Protein AF-A0A1G8H550-F1 (afdb_monomer_lite)

pLDDT: mean 82.98, std 13.31, range [40.03, 95.38]

Structure (mmCIF, N/CA/C/O backbone):
data_AF-A0A1G8H550-F1
#
_entry.id   AF-A0A1G8H550-F1
#
loop_
_atom_site.group_PDB
_atom_site.id
_atom_site.type_symbol
_atom_site.label_atom_id
_atom_site.label_alt_id
_atom_site.label_comp_id
_atom_site.label_asym_id
_atom_site.label_entity_id
_atom_site.label_seq_id
_atom_site.pdbx_PDB_ins_code
_atom_site.Cartn_x
_atom_site.Cartn_y
_atom_site.Cartn_z
_atom_site.occupancy
_atom_site.B_iso_or_equiv
_atom_site.auth_seq_id
_atom_site.auth_comp_id
_atom_site.auth_asym_id
_atom_site.auth_atom_id
_atom_site.pdbx_PDB_model_num
ATOM 1 N N . MET A 1 1 ? 16.507 -17.838 -48.523 1.00 40.03 1 MET A N 1
ATOM 2 C CA . MET A 1 1 ? 17.418 -17.255 -47.517 1.00 40.03 1 MET A CA 1
ATOM 3 C C . MET A 1 1 ? 16.543 -16.752 -46.383 1.00 40.03 1 MET A C 1
ATOM 5 O O . MET A 1 1 ? 15.839 -15.773 -46.574 1.00 40.03 1 MET A O 1
ATOM 9 N N . SER A 1 2 ? 16.464 -17.502 -45.282 1.00 45.34 2 SER A N 1
ATOM 10 C CA . SER A 1 2 ? 15.614 -17.148 -44.140 1.00 45.34 2 SER A CA 1
ATOM 11 C C . SER A 1 2 ? 16.309 -16.084 -43.302 1.00 45.34 2 SER A C 1
ATOM 13 O O . SER A 1 2 ? 17.325 -16.363 -42.668 1.00 45.34 2 SER A O 1
ATOM 15 N N . SER A 1 3 ? 15.772 -14.867 -43.318 1.00 50.22 3 SER A N 1
ATOM 16 C CA . SER A 1 3 ? 16.170 -13.803 -42.402 1.00 50.22 3 SER A CA 1
ATOM 17 C C . SER A 1 3 ? 15.780 -14.217 -40.984 1.00 50.22 3 SER A C 1
ATOM 19 O O . SER A 1 3 ? 14.597 -14.328 -40.671 1.00 50.22 3 SER A O 1
ATOM 21 N N . ARG A 1 4 ? 16.777 -14.502 -40.139 1.00 52.34 4 ARG A N 1
ATOM 22 C CA . ARG A 1 4 ? 16.583 -14.661 -38.693 1.00 52.34 4 ARG A CA 1
ATOM 23 C C . ARG A 1 4 ? 15.941 -13.376 -38.151 1.00 52.34 4 ARG A C 1
ATOM 25 O O . ARG A 1 4 ? 16.516 -12.312 -38.382 1.00 52.34 4 ARG A O 1
ATOM 32 N N . PRO A 1 5 ? 14.810 -13.440 -37.430 1.00 50.09 5 PRO A N 1
ATOM 33 C CA . PRO A 1 5 ? 14.379 -12.323 -36.607 1.00 50.09 5 PRO A CA 1
ATOM 34 C C . PRO A 1 5 ? 15.470 -12.083 -35.564 1.00 50.09 5 PRO A C 1
ATOM 36 O O . PRO A 1 5 ? 15.864 -12.986 -34.828 1.00 50.09 5 PRO A O 1
ATOM 39 N N . SER A 1 6 ? 16.041 -10.888 -35.600 1.00 51.84 6 SER A N 1
ATOM 40 C CA . SER A 1 6 ? 17.124 -10.456 -34.730 1.00 51.84 6 SER A CA 1
ATOM 41 C C . SER A 1 6 ? 16.670 -10.495 -33.270 1.00 51.84 6 SER A C 1
ATOM 43 O O . SER A 1 6 ? 15.623 -9.938 -32.948 1.00 51.84 6 SER A O 1
ATOM 45 N N . ALA A 1 7 ? 17.491 -11.070 -32.385 1.00 54.78 7 ALA A N 1
ATOM 46 C CA . ALA A 1 7 ? 17.300 -11.153 -30.926 1.00 54.78 7 ALA A CA 1
ATOM 47 C C . ALA A 1 7 ? 16.902 -9.823 -30.240 1.00 54.78 7 ALA A C 1
ATOM 49 O O . ALA A 1 7 ? 16.412 -9.801 -29.115 1.00 54.78 7 ALA A O 1
ATOM 50 N N . HIS A 1 8 ? 17.088 -8.701 -30.934 1.00 53.50 8 HIS A N 1
ATOM 51 C CA . HIS A 1 8 ? 16.642 -7.374 -30.534 1.00 53.50 8 HIS A CA 1
ATOM 52 C C . HIS A 1 8 ? 15.106 -7.236 -30.465 1.00 53.50 8 HIS A C 1
ATOM 54 O O . HIS A 1 8 ? 14.601 -6.632 -29.524 1.00 53.50 8 HIS A O 1
ATOM 60 N N . CYS A 1 9 ? 14.357 -7.856 -31.389 1.00 52.84 9 CYS A N 1
ATOM 61 C CA . CYS A 1 9 ? 12.888 -7.868 -31.345 1.00 52.84 9 CYS A CA 1
ATOM 62 C C . CYS A 1 9 ? 12.352 -8.733 -30.198 1.00 52.84 9 CYS A C 1
ATOM 64 O O . CYS A 1 9 ? 11.382 -8.355 -29.546 1.00 52.84 9 CYS A O 1
ATOM 66 N N . GLU A 1 10 ? 12.977 -9.880 -29.922 1.00 59.91 10 GLU A N 1
ATOM 67 C CA . GLU A 1 10 ? 12.579 -10.755 -28.807 1.00 59.91 10 GLU A CA 1
ATOM 68 C C . GLU A 1 10 ? 12.821 -10.068 -27.452 1.00 59.91 10 GLU A C 1
ATOM 70 O O . GLU A 1 10 ? 11.951 -10.100 -26.584 1.00 59.91 10 GLU A O 1
ATOM 75 N N . SER A 1 11 ? 13.943 -9.349 -27.312 1.00 61.06 11 SER A N 1
ATOM 76 C CA . SER A 1 11 ? 14.277 -8.568 -26.112 1.00 61.06 11 SER A CA 1
ATOM 77 C C . SER A 1 11 ? 13.315 -7.393 -25.870 1.00 61.06 11 SER A C 1
ATOM 79 O O . SER A 1 11 ? 12.815 -7.219 -24.760 1.00 61.06 11 SER A O 1
ATOM 81 N N . GLN A 1 12 ? 12.967 -6.626 -26.912 1.00 65.00 12 GLN A N 1
ATOM 82 C CA . GLN A 1 12 ? 11.986 -5.535 -26.796 1.00 65.00 12 GLN A CA 1
ATOM 83 C C . GLN A 1 12 ? 10.580 -6.041 -26.439 1.00 65.00 12 GLN A C 1
ATOM 85 O O . GLN A 1 12 ? 9.852 -5.390 -25.690 1.00 65.00 12 GLN A O 1
ATOM 90 N N . THR A 1 13 ? 10.199 -7.222 -26.933 1.00 73.12 13 THR A N 1
ATOM 91 C CA . THR A 1 13 ? 8.888 -7.813 -26.626 1.00 73.12 13 THR A CA 1
ATOM 92 C C . THR A 1 13 ? 8.810 -8.274 -25.166 1.00 73.12 13 THR A C 1
ATOM 94 O O . THR A 1 13 ? 7.786 -8.049 -24.520 1.00 73.12 13 THR A O 1
ATOM 97 N N . GLY A 1 14 ? 9.899 -8.840 -24.628 1.00 82.00 14 GLY A N 1
ATOM 98 C CA . GLY A 1 14 ? 9.998 -9.240 -23.219 1.00 82.00 14 GLY A CA 1
ATOM 99 C C . GLY A 1 14 ? 9.923 -8.056 -22.253 1.00 82.00 14 GLY A C 1
ATOM 100 O O . GLY A 1 14 ? 9.125 -8.074 -21.321 1.00 82.00 14 GLY A O 1
ATOM 101 N N . ILE A 1 15 ? 10.657 -6.972 -22.526 1.00 84.44 15 ILE A N 1
ATOM 102 C CA . ILE A 1 15 ? 10.649 -5.765 -21.677 1.00 84.44 15 ILE A CA 1
ATOM 103 C C . ILE A 1 15 ? 9.263 -5.103 -21.657 1.00 84.44 15 ILE A C 1
ATOM 105 O O . ILE A 1 15 ? 8.769 -4.708 -20.599 1.00 84.44 15 ILE A O 1
ATOM 109 N N . ALA A 1 16 ? 8.585 -5.038 -22.806 1.00 86.06 16 ALA A N 1
ATOM 110 C CA . ALA A 1 16 ? 7.227 -4.506 -22.878 1.00 86.06 16 ALA A CA 1
ATOM 111 C C . ALA A 1 16 ? 6.210 -5.369 -22.102 1.00 86.06 16 ALA A C 1
ATOM 113 O O . ALA A 1 16 ? 5.212 -4.858 -21.588 1.00 86.06 16 ALA A O 1
ATOM 114 N N . GLU A 1 17 ? 6.406 -6.687 -22.031 1.00 89.38 17 GLU A N 1
ATOM 115 C CA . GLU A 1 17 ? 5.578 -7.577 -21.212 1.00 89.38 17 GLU A CA 1
ATOM 116 C C . GLU A 1 17 ? 5.844 -7.387 -19.714 1.00 89.38 17 GLU A C 1
ATOM 118 O O . GLU A 1 17 ? 4.887 -7.191 -18.957 1.00 89.38 17 GLU A O 1
ATOM 123 N N . GLU A 1 18 ? 7.116 -7.317 -19.315 1.00 88.94 18 GLU A N 1
ATOM 124 C CA . GLU A 1 18 ? 7.538 -7.027 -17.940 1.00 88.94 18 GLU A CA 1
ATOM 125 C C . GLU A 1 18 ? 6.971 -5.693 -17.437 1.00 88.94 18 GLU A C 1
ATOM 127 O O . GLU A 1 18 ? 6.456 -5.620 -16.321 1.00 88.94 18 GLU A O 1
ATOM 132 N N . LEU A 1 19 ? 6.965 -4.648 -18.271 1.00 90.69 19 LEU A N 1
ATOM 133 C CA . LEU A 1 19 ? 6.368 -3.352 -17.931 1.00 90.69 19 LEU A CA 1
ATOM 134 C C . LEU A 1 19 ? 4.860 -3.427 -17.717 1.00 90.69 19 LEU A C 1
ATOM 136 O O . LEU A 1 19 ? 4.323 -2.821 -16.784 1.00 90.69 19 LEU A O 1
ATOM 140 N N . ARG A 1 20 ? 4.148 -4.182 -18.561 1.00 92.56 20 ARG A N 1
ATOM 141 C CA . ARG A 1 20 ? 2.705 -4.388 -18.379 1.00 92.56 20 ARG A CA 1
ATOM 142 C C . ARG A 1 20 ? 2.424 -5.152 -17.094 1.00 92.56 20 ARG A C 1
ATOM 144 O O . ARG A 1 20 ? 1.457 -4.832 -16.401 1.00 92.56 20 ARG A O 1
ATOM 151 N N . GLU A 1 21 ? 3.227 -6.165 -16.785 1.00 92.50 21 GLU A N 1
ATOM 152 C CA . GLU A 1 21 ? 3.101 -6.935 -15.552 1.00 92.50 21 GLU A CA 1
ATOM 153 C C . GLU A 1 21 ? 3.415 -6.089 -14.316 1.00 92.50 21 GLU A C 1
ATOM 155 O O . GLU A 1 21 ? 2.602 -6.050 -13.390 1.00 92.50 21 GLU A O 1
ATOM 160 N N . SER A 1 22 ? 4.507 -5.325 -14.317 1.00 91.31 22 SER A N 1
ATOM 161 C CA . SER A 1 22 ? 4.856 -4.472 -13.182 1.00 91.31 22 SER A CA 1
ATOM 162 C C . SER A 1 22 ? 3.821 -3.362 -12.974 1.00 91.31 22 SER A C 1
ATOM 164 O O . SER A 1 22 ? 3.416 -3.108 -11.841 1.00 91.31 22 SER A O 1
ATOM 166 N N . ALA A 1 23 ? 3.301 -2.758 -14.049 1.00 92.88 23 ALA A N 1
ATOM 167 C CA . ALA A 1 23 ? 2.229 -1.766 -13.964 1.00 92.88 23 ALA A CA 1
ATOM 168 C C . ALA A 1 23 ? 0.906 -2.365 -13.452 1.00 92.88 23 ALA A C 1
ATOM 170 O O . ALA A 1 23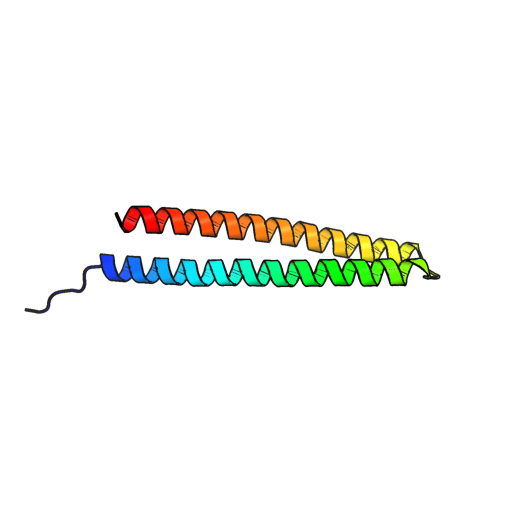 ? 0.115 -1.677 -12.801 1.00 92.88 23 ALA A O 1
ATOM 171 N N . ARG A 1 24 ? 0.612 -3.638 -13.752 1.00 95.38 24 ARG A N 1
ATOM 172 C CA . ARG A 1 24 ? -0.520 -4.356 -13.137 1.00 95.38 24 ARG A CA 1
ATOM 173 C C . ARG A 1 24 ? -0.278 -4.560 -11.643 1.00 95.38 24 ARG A C 1
ATOM 175 O O . ARG A 1 24 ? -1.121 -4.165 -10.845 1.00 95.38 24 ARG A O 1
ATOM 182 N N . ARG A 1 25 ? 0.907 -5.044 -11.270 1.00 93.50 25 ARG A N 1
ATOM 183 C CA . ARG A 1 25 ? 1.288 -5.283 -9.873 1.00 93.50 25 ARG A CA 1
ATOM 184 C C . ARG A 1 25 ? 1.210 -4.021 -9.012 1.00 93.50 25 ARG A C 1
ATOM 186 O O . ARG A 1 25 ? 0.670 -4.081 -7.913 1.00 93.50 25 ARG A O 1
ATOM 193 N N . VAL A 1 26 ? 1.689 -2.878 -9.509 1.00 94.56 26 VAL A N 1
ATOM 194 C CA . VAL A 1 26 ? 1.570 -1.588 -8.803 1.00 94.56 26 VAL A CA 1
ATOM 195 C C . VAL A 1 26 ? 0.100 -1.233 -8.557 1.00 94.56 26 VAL A C 1
ATOM 197 O O . VAL A 1 26 ? -0.269 -0.926 -7.426 1.00 94.56 26 VAL A O 1
ATOM 200 N N . ARG A 1 27 ? -0.757 -1.341 -9.581 1.00 94.94 27 ARG A N 1
ATOM 201 C CA . ARG A 1 27 ? -2.196 -1.041 -9.463 1.00 94.94 27 ARG A CA 1
ATOM 202 C C . ARG A 1 27 ? -2.923 -1.969 -8.492 1.00 94.94 27 ARG A C 1
ATOM 204 O O . ARG A 1 27 ? -3.803 -1.518 -7.759 1.00 94.94 27 ARG A O 1
ATOM 211 N N . ASP A 1 28 ? -2.567 -3.249 -8.472 1.00 94.81 28 ASP A N 1
ATOM 212 C CA . ASP A 1 28 ? -3.164 -4.214 -7.549 1.00 94.81 28 ASP A CA 1
ATOM 213 C C . ASP A 1 28 ? -2.770 -3.907 -6.099 1.00 94.81 28 ASP A C 1
ATOM 215 O O . ASP A 1 28 ? -3.636 -3.872 -5.223 1.00 94.81 28 ASP A O 1
ATOM 219 N N . LEU A 1 29 ? -1.496 -3.584 -5.848 1.00 92.19 29 LEU A N 1
ATOM 220 C CA . LEU A 1 29 ? -1.027 -3.159 -4.525 1.00 92.19 29 LEU A CA 1
ATOM 221 C C . LEU A 1 29 ? -1.717 -1.861 -4.068 1.00 92.19 29 LEU A C 1
ATOM 223 O O . LEU A 1 29 ? -2.157 -1.774 -2.922 1.00 92.19 29 LEU A O 1
ATOM 227 N N . GLU A 1 30 ? -1.892 -0.881 -4.961 1.00 93.81 30 GLU A N 1
ATOM 228 C CA . GLU A 1 30 ? -2.633 0.357 -4.671 1.00 93.81 30 GLU A CA 1
ATOM 229 C C . GLU A 1 30 ? -4.088 0.080 -4.285 1.00 93.81 30 GLU A C 1
ATOM 231 O O . GLU A 1 30 ? -4.609 0.675 -3.337 1.00 93.81 30 GLU A O 1
ATOM 236 N N . ARG A 1 31 ? -4.748 -0.848 -4.986 1.00 95.19 31 ARG A N 1
ATOM 237 C CA . ARG A 1 31 ? -6.126 -1.240 -4.678 1.00 95.19 31 ARG A CA 1
ATOM 238 C C . ARG A 1 31 ? -6.229 -1.861 -3.288 1.00 95.19 31 ARG A C 1
ATOM 240 O O . ARG A 1 31 ? -7.103 -1.460 -2.519 1.00 95.19 31 ARG A O 1
ATOM 247 N N . VAL A 1 32 ? -5.340 -2.802 -2.963 1.00 92.06 32 VAL A N 1
ATOM 248 C CA . VAL A 1 32 ? -5.305 -3.440 -1.637 1.00 92.06 32 VAL A CA 1
ATOM 249 C C . VAL A 1 32 ? -5.062 -2.391 -0.552 1.00 92.06 32 VAL A C 1
ATOM 251 O O . VAL A 1 32 ? -5.740 -2.409 0.472 1.00 92.06 32 VAL A O 1
ATOM 254 N N . ARG A 1 33 ? -4.183 -1.416 -0.806 1.00 90.62 33 ARG A N 1
ATOM 255 C CA . ARG A 1 33 ? -3.863 -0.343 0.144 1.00 90.62 33 ARG A CA 1
ATOM 256 C C . ARG A 1 33 ? -5.075 0.514 0.468 1.00 90.62 33 ARG A C 1
ATOM 258 O O . ARG A 1 33 ? -5.370 0.754 1.635 1.00 90.62 33 ARG A O 1
ATOM 265 N N . VAL A 1 34 ? -5.809 0.947 -0.556 1.00 92.12 34 VAL A N 1
ATOM 266 C CA . VAL A 1 34 ? -7.041 1.728 -0.373 1.00 92.12 34 VAL A CA 1
ATOM 267 C C . VAL A 1 34 ? -8.095 0.923 0.386 1.00 92.12 34 VAL A C 1
ATOM 269 O O . VAL A 1 34 ? -8.784 1.472 1.246 1.00 92.12 34 VAL A O 1
ATOM 272 N N . GLN A 1 35 ? -8.230 -0.369 0.082 1.00 90.00 35 GLN A N 1
ATOM 273 C CA . GLN A 1 35 ? -9.194 -1.230 0.758 1.00 90.00 35 GLN A CA 1
ATOM 274 C C . GLN A 1 35 ? -8.846 -1.418 2.237 1.00 90.00 35 GLN A C 1
ATOM 276 O O . GLN A 1 35 ? -9.717 -1.231 3.082 1.00 90.00 35 GLN A O 1
ATOM 281 N N . LEU A 1 36 ? -7.579 -1.688 2.555 1.00 87.38 36 LEU A N 1
ATOM 282 C CA . LEU A 1 36 ? -7.118 -1.851 3.931 1.00 87.38 36 LEU A CA 1
ATOM 283 C C . LEU A 1 36 ? -7.258 -0.553 4.740 1.00 87.38 36 LEU A C 1
ATOM 285 O O . LEU A 1 36 ? -7.728 -0.590 5.873 1.00 87.38 36 LEU A O 1
ATOM 289 N N . ALA A 1 37 ? -6.948 0.601 4.142 1.00 88.50 37 ALA A N 1
ATOM 290 C CA . ALA A 1 37 ? -7.137 1.901 4.786 1.00 88.50 37 ALA A CA 1
ATOM 291 C C . ALA A 1 37 ? -8.613 2.184 5.123 1.00 88.50 37 ALA A C 1
ATOM 293 O O . ALA A 1 37 ? -8.916 2.708 6.192 1.00 88.50 37 ALA A O 1
ATOM 294 N N . ARG A 1 38 ? -9.546 1.804 4.238 1.00 89.12 38 ARG A N 1
ATOM 295 C CA . ARG A 1 38 ? -10.990 1.904 4.513 1.00 89.12 38 ARG A CA 1
ATOM 296 C C . ARG A 1 38 ? -11.418 0.963 5.630 1.00 89.12 38 ARG A C 1
ATOM 298 O O . ARG A 1 38 ? -12.069 1.404 6.565 1.00 89.12 38 ARG A O 1
ATOM 305 N N . THR A 1 39 ? -10.994 -0.297 5.572 1.00 84.94 39 THR A N 1
ATOM 306 C CA . THR A 1 39 ? -11.288 -1.271 6.629 1.00 84.94 39 THR A CA 1
ATOM 307 C C . THR A 1 39 ? -10.759 -0.811 7.986 1.00 84.94 39 THR A C 1
ATOM 309 O O . THR A 1 39 ? -11.435 -0.992 8.991 1.00 84.94 39 THR A O 1
ATOM 312 N N . LEU A 1 40 ? -9.592 -0.169 8.032 1.00 86.94 40 LEU A N 1
ATOM 313 C CA . LEU A 1 40 ? -9.052 0.421 9.255 1.00 86.94 40 LEU A CA 1
ATOM 314 C C . LEU A 1 40 ? -9.921 1.542 9.819 1.00 86.94 40 LEU A C 1
ATOM 316 O O . LEU A 1 40 ? -10.142 1.567 11.026 1.00 86.94 40 LEU A O 1
ATOM 320 N N . LEU A 1 41 ? -10.431 2.433 8.966 1.00 87.50 41 LEU A N 1
ATOM 321 C CA . LEU A 1 41 ? -11.366 3.480 9.385 1.00 87.50 41 LEU A CA 1
ATOM 322 C C . LEU A 1 41 ? -12.656 2.873 9.950 1.00 87.50 41 LEU A C 1
ATOM 324 O O . LEU A 1 41 ? -13.091 3.269 11.031 1.00 87.50 41 LEU A O 1
ATOM 328 N N . ASP A 1 42 ? -13.216 1.869 9.271 1.00 84.56 42 ASP A N 1
ATOM 329 C CA . ASP A 1 42 ? -14.428 1.175 9.719 1.00 84.56 42 ASP A CA 1
ATOM 330 C C . ASP A 1 42 ? -14.202 0.465 11.066 1.00 84.56 42 ASP A C 1
ATOM 332 O O . ASP A 1 42 ? -15.030 0.552 11.976 1.00 84.56 42 ASP A O 1
ATOM 336 N N . VAL A 1 43 ? -13.058 -0.213 11.223 1.00 82.12 43 VAL A N 1
ATOM 337 C CA . VAL A 1 43 ? -12.672 -0.882 12.474 1.00 82.12 43 VAL A CA 1
ATOM 338 C C . VAL A 1 43 ? -12.464 0.137 13.583 1.00 82.12 43 VAL A C 1
ATOM 340 O O . VAL A 1 43 ? -12.977 -0.069 14.678 1.00 82.12 43 VAL A O 1
ATOM 343 N N . GLN A 1 44 ? -11.760 1.239 13.323 1.00 84.38 44 GLN A N 1
ATOM 344 C CA . GLN A 1 44 ? -11.536 2.290 14.311 1.00 84.38 44 GLN A CA 1
ATOM 345 C C . GLN A 1 44 ? -12.869 2.859 14.812 1.00 84.38 44 GLN A C 1
ATOM 347 O O . GLN A 1 44 ? -13.078 2.927 16.021 1.00 84.38 44 GLN A O 1
ATOM 352 N N . GLN A 1 45 ? -13.801 3.157 13.906 1.00 85.88 45 GLN A N 1
ATOM 353 C CA . GLN A 1 45 ? -15.129 3.655 14.258 1.00 85.88 45 GLN A CA 1
ATOM 354 C C . GLN A 1 45 ? -15.957 2.620 15.040 1.00 85.88 45 GLN A C 1
ATOM 356 O O . GLN A 1 45 ? -16.611 2.958 16.026 1.00 85.88 45 GLN A O 1
ATOM 361 N N . ALA A 1 46 ? -15.904 1.341 14.658 1.00 80.19 46 ALA A N 1
ATOM 362 C CA . ALA A 1 46 ? -16.561 0.266 15.406 1.00 80.19 46 ALA A CA 1
ATOM 363 C C . ALA A 1 46 ? -15.953 0.071 16.808 1.00 80.19 46 ALA A C 1
ATOM 365 O O . ALA A 1 46 ? -16.646 -0.313 17.753 1.00 80.19 46 ALA A O 1
ATOM 366 N N . CYS A 1 47 ? -14.658 0.351 16.948 1.00 82.56 47 CYS A N 1
ATOM 367 C CA . CYS A 1 47 ? -13.919 0.218 18.193 1.00 82.56 47 CYS A CA 1
ATOM 368 C C . CYS A 1 47 ? -14.199 1.347 19.195 1.00 82.56 47 CYS A C 1
ATOM 370 O O . CYS A 1 47 ? -14.102 1.103 20.395 1.00 82.56 47 CYS A O 1
ATOM 372 N N . GLU A 1 48 ? -14.602 2.540 18.746 1.00 79.62 48 GLU A N 1
ATOM 373 C CA . GLU A 1 48 ? -14.952 3.672 19.627 1.00 79.62 48 GLU A CA 1
ATOM 374 C C . GLU A 1 48 ? -16.100 3.353 20.596 1.00 79.62 48 GLU A C 1
ATOM 376 O O . GLU A 1 48 ? -16.158 3.888 21.701 1.00 79.62 48 GLU A O 1
ATOM 381 N N . VAL A 1 49 ? -16.998 2.446 20.207 1.00 82.25 49 VAL A N 1
ATOM 382 C CA . VAL A 1 49 ? -18.124 1.978 21.032 1.00 82.25 49 VAL A CA 1
ATOM 383 C C . VAL A 1 49 ? -17.895 0.576 21.613 1.00 82.25 49 VAL A C 1
ATOM 385 O O . VAL A 1 49 ? -18.814 -0.024 22.179 1.00 82.25 49 VAL A O 1
ATOM 388 N N . SER A 1 50 ? -16.682 0.031 21.467 1.00 81.31 50 SER A N 1
ATOM 389 C CA . SER A 1 50 ? -16.339 -1.317 21.924 1.00 81.31 50 SER A CA 1
ATOM 390 C C . SER A 1 50 ? -16.316 -1.408 23.449 1.00 81.31 50 SER A C 1
ATOM 392 O O . SER A 1 50 ? -15.844 -0.516 24.149 1.00 81.31 50 SER A O 1
ATOM 394 N N . ARG A 1 51 ? -16.776 -2.548 23.974 1.00 82.38 51 ARG A N 1
ATOM 395 C CA . ARG A 1 51 ? -16.633 -2.904 25.397 1.00 82.38 51 ARG A CA 1
ATOM 396 C C . ARG A 1 51 ? -15.271 -3.525 25.726 1.00 82.38 51 ARG A C 1
ATOM 398 O O . ARG A 1 51 ? -14.990 -3.747 26.898 1.00 82.38 51 ARG A O 1
ATOM 405 N N . ASP A 1 52 ? -14.456 -3.805 24.709 1.00 86.50 52 ASP A N 1
ATOM 406 C CA . ASP A 1 52 ? -13.093 -4.328 24.829 1.00 86.50 52 ASP A CA 1
ATOM 407 C C . ASP A 1 52 ? -12.121 -3.428 24.034 1.00 86.50 52 ASP A C 1
ATOM 409 O O . ASP A 1 52 ? -11.865 -3.671 22.845 1.00 86.50 52 ASP A O 1
ATOM 413 N N . PRO A 1 53 ? -11.630 -2.340 24.656 1.00 83.75 53 PRO A N 1
ATOM 414 C CA . PRO A 1 53 ? -10.729 -1.389 24.010 1.00 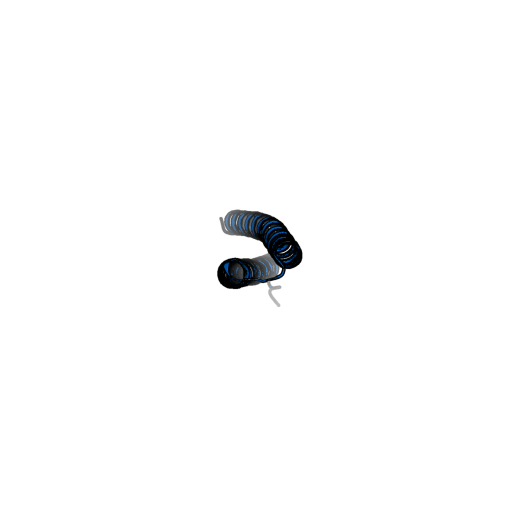83.75 53 PRO A CA 1
ATOM 415 C C . PRO A 1 53 ? -9.331 -1.976 23.761 1.00 83.75 53 PRO A C 1
ATOM 417 O O . PRO A 1 53 ? -8.675 -1.605 22.789 1.00 83.75 53 PRO A O 1
ATOM 420 N N . ASP A 1 54 ? 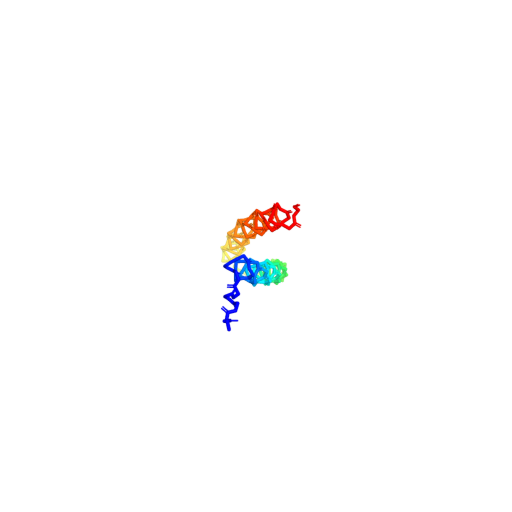-8.881 -2.933 24.576 1.00 88.50 54 ASP A N 1
ATOM 421 C CA . ASP A 1 54 ? -7.566 -3.555 24.405 1.00 88.50 54 ASP A CA 1
ATOM 422 C C . ASP A 1 54 ? -7.545 -4.467 23.175 1.00 88.50 54 ASP A C 1
ATOM 424 O O . ASP A 1 54 ? -6.570 -4.488 22.417 1.00 88.50 54 ASP A O 1
ATOM 428 N N . HIS A 1 55 ? -8.614 -5.236 22.950 1.00 84.62 55 HIS A N 1
ATOM 429 C CA . HIS A 1 55 ? -8.748 -6.040 21.739 1.00 84.62 55 HIS A CA 1
ATOM 430 C C . HIS A 1 55 ? -8.843 -5.173 20.483 1.00 84.62 55 HIS A C 1
ATOM 432 O O . HIS A 1 55 ? -8.136 -5.440 19.509 1.00 84.62 55 HIS A O 1
ATOM 438 N N . ALA A 1 56 ? -9.639 -4.105 20.540 1.00 84.12 56 ALA A N 1
ATOM 439 C CA . ALA A 1 56 ? -9.725 -3.090 19.497 1.00 84.12 56 ALA A CA 1
ATOM 440 C C . ALA A 1 56 ? -8.348 -2.505 19.137 1.00 84.12 56 ALA A C 1
ATOM 442 O O . ALA A 1 56 ? -7.943 -2.515 17.973 1.00 84.12 56 ALA A O 1
ATOM 443 N N . GLN A 1 57 ? -7.581 -2.082 20.145 1.00 86.38 57 GLN A N 1
ATOM 444 C CA . GLN A 1 57 ? -6.246 -1.522 19.951 1.00 86.38 57 GLN A CA 1
ATOM 445 C C . GLN A 1 57 ? -5.288 -2.526 19.295 1.00 86.38 57 GLN A C 1
ATOM 447 O O . GLN A 1 57 ? -4.489 -2.145 18.435 1.00 86.38 57 GLN A O 1
ATOM 452 N N . ARG A 1 58 ? -5.371 -3.817 19.655 1.00 89.75 58 ARG A N 1
ATOM 453 C CA . ARG A 1 58 ? -4.570 -4.878 19.017 1.00 89.75 58 ARG A CA 1
ATOM 454 C C . ARG A 1 58 ? -4.914 -5.048 17.537 1.00 89.75 58 ARG A C 1
ATOM 456 O O . ARG A 1 58 ? -3.992 -5.189 16.737 1.00 89.75 58 ARG A O 1
ATOM 463 N N . LEU A 1 59 ? -6.200 -5.016 17.177 1.00 85.31 59 LEU A N 1
ATOM 464 C CA . LEU A 1 59 ? -6.656 -5.119 15.785 1.00 85.31 59 LEU A CA 1
ATOM 465 C C . LEU A 1 59 ? -6.18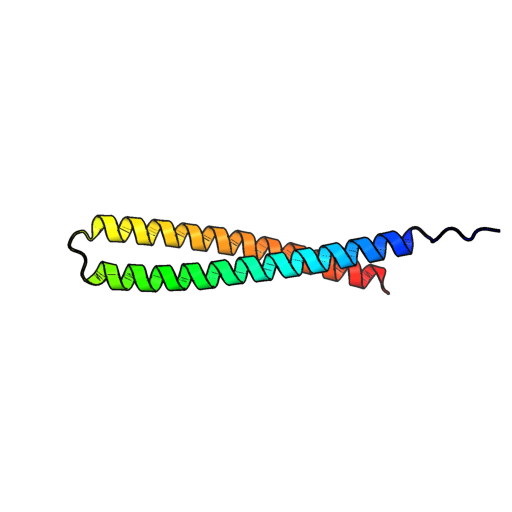7 -3.929 14.945 1.00 85.31 59 LEU A C 1
ATOM 467 O O . LEU A 1 59 ? -5.603 -4.130 13.882 1.00 85.31 59 LEU A O 1
ATOM 471 N N . ILE A 1 60 ? -6.362 -2.706 15.454 1.00 86.06 60 ILE A N 1
ATOM 472 C CA . ILE A 1 60 ? -5.880 -1.484 14.791 1.00 86.06 60 ILE A CA 1
ATOM 473 C C . ILE A 1 60 ? -4.363 -1.566 14.591 1.00 86.06 60 ILE A C 1
ATOM 475 O O . ILE A 1 60 ? -3.863 -1.348 13.492 1.00 86.06 60 ILE A O 1
ATOM 479 N N . SER A 1 61 ? -3.624 -1.965 15.628 1.00 90.25 61 SER A N 1
ATOM 480 C CA . SER A 1 61 ? -2.161 -2.089 15.568 1.00 90.25 61 SER A CA 1
ATOM 481 C C . SER A 1 61 ? -1.677 -3.187 14.610 1.00 90.25 61 SER A C 1
ATOM 483 O O . SER A 1 61 ? -0.558 -3.112 14.106 1.00 90.25 61 SER A O 1
ATOM 485 N N . ALA A 1 62 ? -2.454 -4.252 14.395 1.00 88.88 62 ALA A N 1
ATOM 486 C CA . ALA A 1 62 ? -2.146 -5.272 13.392 1.00 88.88 62 ALA A CA 1
ATOM 487 C C . ALA A 1 62 ? -2.359 -4.719 11.978 1.00 88.88 62 ALA A C 1
ATOM 489 O O . ALA A 1 62 ? -1.450 -4.766 11.158 1.00 88.88 62 ALA A O 1
ATOM 490 N N . ALA A 1 63 ? -3.505 -4.090 11.734 1.00 85.50 63 ALA A N 1
ATOM 491 C CA . ALA A 1 63 ? -3.828 -3.563 10.417 1.00 85.50 63 ALA A CA 1
ATOM 492 C C . ALA A 1 63 ? -2.952 -2.357 10.009 1.00 85.50 63 ALA A C 1
ATOM 494 O O . ALA A 1 63 ? -2.653 -2.196 8.828 1.00 85.50 63 ALA A O 1
ATOM 495 N N . VAL A 1 64 ? -2.467 -1.545 10.960 1.00 88.62 64 VAL A N 1
ATOM 496 C CA . VAL A 1 64 ? -1.436 -0.522 10.683 1.00 88.62 64 VAL A CA 1
ATOM 497 C C . VAL A 1 64 ? -0.136 -1.163 10.190 1.00 88.62 64 VAL A C 1
ATOM 499 O O . VAL A 1 64 ? 0.421 -0.700 9.200 1.00 88.62 64 VAL A O 1
ATOM 502 N N . ARG A 1 65 ? 0.319 -2.255 10.817 1.00 92.44 65 ARG A N 1
ATOM 503 C CA . ARG A 1 65 ? 1.517 -2.984 10.363 1.00 92.44 65 ARG A CA 1
ATOM 504 C C . ARG A 1 65 ? 1.336 -3.569 8.964 1.00 92.44 65 ARG A C 1
ATOM 506 O O . ARG A 1 65 ? 2.243 -3.462 8.144 1.00 92.44 65 ARG A O 1
ATOM 513 N N . ASP A 1 66 ? 0.158 -4.114 8.671 1.00 88.81 66 ASP A N 1
ATOM 514 C CA . ASP A 1 66 ? -0.164 -4.623 7.334 1.00 88.81 66 ASP A CA 1
ATOM 515 C C . ASP A 1 66 ? -0.130 -3.503 6.273 1.00 88.81 66 ASP A C 1
ATOM 517 O O . ASP A 1 66 ? 0.340 -3.719 5.154 1.00 88.81 66 ASP A O 1
ATOM 521 N N . LEU A 1 67 ? -0.585 -2.286 6.615 1.00 89.06 67 LEU A N 1
ATOM 522 C CA . LEU A 1 67 ? -0.474 -1.115 5.734 1.00 89.06 67 LEU A CA 1
ATOM 523 C C . LEU A 1 67 ? 0.980 -0.703 5.498 1.00 89.06 67 LEU A C 1
ATOM 525 O O . LEU A 1 67 ? 1.347 -0.416 4.361 1.00 89.06 67 LEU A O 1
ATOM 529 N N . GLU A 1 68 ? 1.796 -0.658 6.549 1.00 90.44 68 GLU A N 1
ATOM 530 C CA . GLU A 1 68 ? 3.214 -0.299 6.443 1.00 90.44 68 GLU A CA 1
ATOM 531 C C . GLU A 1 68 ? 3.977 -1.292 5.556 1.00 90.44 68 GLU A C 1
ATOM 533 O O . GLU A 1 68 ? 4.744 -0.888 4.679 1.00 90.44 68 GLU A O 1
ATOM 538 N N . GLU A 1 69 ? 3.726 -2.594 5.726 1.00 93.88 69 GLU A N 1
ATOM 539 C CA . GLU A 1 69 ? 4.321 -3.632 4.883 1.00 93.88 69 GLU A CA 1
ATOM 540 C C . GLU A 1 69 ? 3.879 -3.494 3.420 1.00 93.88 69 GLU A C 1
ATOM 542 O O . GLU A 1 69 ? 4.684 -3.632 2.491 1.00 93.88 69 GLU A O 1
ATOM 547 N N . LEU A 1 70 ? 2.602 -3.194 3.193 1.00 92.25 70 LEU A N 1
ATOM 548 C CA . LEU A 1 70 ? 2.082 -2.981 1.852 1.00 92.25 70 LEU A CA 1
ATOM 549 C C . LEU A 1 70 ? 2.685 -1.736 1.187 1.00 92.25 70 LEU A C 1
ATOM 551 O O . LEU A 1 70 ? 3.005 -1.784 -0.002 1.00 92.25 70 LEU A O 1
ATOM 555 N N . ASP A 1 71 ? 2.891 -0.657 1.943 1.00 91.62 71 ASP A N 1
ATOM 556 C CA . ASP A 1 71 ? 3.534 0.566 1.459 1.00 91.62 71 ASP A CA 1
ATOM 557 C C . ASP A 1 71 ? 4.997 0.323 1.074 1.00 91.62 71 ASP A C 1
ATOM 559 O O . ASP A 1 71 ? 5.436 0.808 0.028 1.00 91.62 71 ASP A O 1
ATOM 563 N N . ALA A 1 72 ? 5.726 -0.499 1.835 1.00 94.31 72 ALA A N 1
ATOM 564 C CA . ALA A 1 72 ? 7.079 -0.923 1.475 1.00 94.31 72 ALA A CA 1
ATOM 565 C C . ALA A 1 72 ? 7.095 -1.716 0.156 1.00 94.31 72 ALA A C 1
ATOM 567 O O . ALA A 1 72 ? 7.842 -1.386 -0.768 1.00 94.31 72 ALA A O 1
ATOM 568 N N . ARG A 1 73 ? 6.200 -2.703 0.010 1.00 93.88 73 ARG A N 1
ATOM 569 C CA . ARG A 1 73 ? 6.073 -3.499 -1.227 1.00 93.88 73 ARG A CA 1
ATOM 570 C C . ARG A 1 73 ? 5.695 -2.639 -2.434 1.00 93.88 73 ARG A C 1
ATOM 572 O O . ARG A 1 73 ? 6.154 -2.881 -3.549 1.00 93.88 73 ARG A O 1
ATOM 579 N N . LEU A 1 74 ? 4.843 -1.639 -2.228 1.00 93.44 74 LEU A N 1
ATOM 580 C CA . LEU A 1 74 ? 4.412 -0.702 -3.261 1.00 93.44 74 LEU A CA 1
ATOM 581 C C . LEU A 1 74 ? 5.542 0.248 -3.672 1.00 93.44 74 LEU A C 1
ATOM 583 O O . LEU A 1 74 ? 5.710 0.523 -4.862 1.00 93.44 74 LEU A O 1
ATOM 587 N N . PHE A 1 75 ? 6.346 0.707 -2.713 1.00 93.19 75 PHE A N 1
ATO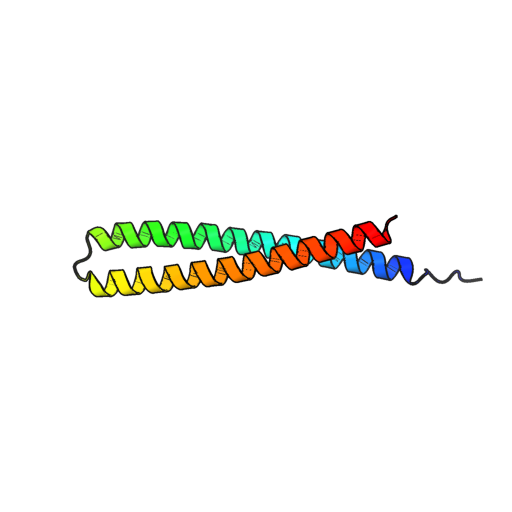M 588 C CA . PHE A 1 75 ? 7.555 1.480 -2.980 1.00 93.19 75 PHE A CA 1
ATOM 589 C C . PHE A 1 75 ? 8.567 0.685 -3.816 1.00 93.19 75 PHE A C 1
ATOM 591 O O . PHE A 1 75 ? 9.058 1.188 -4.831 1.00 93.19 75 PHE A O 1
ATOM 598 N N . GLU A 1 76 ? 8.835 -0.567 -3.443 1.00 94.19 76 GLU A N 1
ATOM 599 C CA . GLU A 1 76 ? 9.708 -1.465 -4.206 1.00 94.19 76 GLU A CA 1
ATOM 600 C C . GLU A 1 76 ? 9.174 -1.689 -5.624 1.00 94.19 76 GLU A C 1
ATOM 602 O O . GLU A 1 76 ? 9.893 -1.461 -6.595 1.00 94.19 76 GLU A O 1
ATOM 607 N N . ALA A 1 77 ? 7.890 -2.037 -5.763 1.00 92.12 77 ALA A N 1
ATOM 608 C CA . ALA A 1 77 ? 7.269 -2.284 -7.063 1.00 92.12 77 ALA A CA 1
ATOM 609 C C . ALA A 1 77 ? 7.342 -1.062 -7.993 1.00 92.12 77 ALA A C 1
ATOM 611 O O . ALA A 1 77 ? 7.631 -1.208 -9.182 1.00 92.12 77 ALA A O 1
ATOM 612 N N . ARG A 1 78 ? 7.123 0.148 -7.461 1.00 92.25 78 ARG A N 1
ATOM 613 C CA . ARG A 1 78 ? 7.276 1.403 -8.216 1.00 92.25 78 ARG A CA 1
ATOM 614 C C . ARG A 1 78 ? 8.727 1.646 -8.617 1.00 92.25 78 ARG A C 1
ATOM 616 O O . ARG A 1 78 ? 8.983 2.002 -9.762 1.00 92.25 78 ARG A O 1
ATOM 623 N N . THR A 1 79 ? 9.669 1.410 -7.707 1.00 93.12 79 THR A N 1
ATOM 624 C CA . THR A 1 79 ? 11.104 1.566 -7.981 1.00 93.12 79 THR A CA 1
ATOM 625 C C . THR A 1 79 ? 11.557 0.630 -9.099 1.00 93.12 79 THR A C 1
ATOM 627 O O . THR A 1 79 ? 12.234 1.070 -10.029 1.00 93.12 79 THR A O 1
ATOM 630 N N . THR A 1 80 ? 11.144 -0.639 -9.047 1.00 91.00 80 THR A N 1
ATOM 631 C CA . THR A 1 80 ? 11.417 -1.619 -10.102 1.00 91.00 80 THR A CA 1
ATOM 632 C C . THR A 1 80 ? 10.773 -1.205 -11.421 1.00 91.00 80 THR A C 1
ATOM 634 O O . THR A 1 80 ? 11.469 -1.167 -12.429 1.00 91.00 80 THR A O 1
ATOM 637 N N . HIS A 1 81 ? 9.493 -0.819 -11.423 1.00 90.75 81 HIS A N 1
ATOM 638 C CA . HIS A 1 81 ? 8.804 -0.372 -12.638 1.00 90.75 81 HIS A CA 1
ATOM 639 C C . HIS A 1 81 ? 9.528 0.804 -13.307 1.00 90.75 81 HIS A C 1
ATOM 641 O O . HIS A 1 81 ? 9.861 0.721 -14.485 1.00 90.75 81 HIS A O 1
ATOM 647 N N . SER A 1 82 ? 9.875 1.846 -12.546 1.00 90.56 82 SER A N 1
ATOM 648 C CA . SER A 1 82 ? 10.611 3.002 -13.072 1.00 90.56 82 SER A CA 1
ATOM 649 C C . SER A 1 82 ? 12.049 2.673 -13.491 1.00 90.56 82 SER A C 1
ATOM 651 O O . SER A 1 82 ? 12.646 3.396 -14.289 1.00 90.56 82 SER A O 1
ATOM 653 N N . ALA A 1 83 ? 12.665 1.621 -12.947 1.00 88.62 83 ALA A N 1
ATOM 654 C CA . ALA A 1 83 ? 13.939 1.119 -13.458 1.00 88.62 83 ALA A CA 1
ATOM 655 C C . ALA A 1 83 ? 13.753 0.441 -14.823 1.00 88.62 83 ALA A C 1
ATOM 657 O O . ALA A 1 83 ? 14.490 0.763 -15.753 1.00 88.62 83 ALA A O 1
ATOM 658 N N . THR A 1 84 ? 12.735 -0.412 -14.969 1.00 87.62 84 THR A N 1
ATOM 659 C CA . THR A 1 84 ? 12.406 -1.077 -16.237 1.00 87.62 84 THR A CA 1
ATOM 660 C C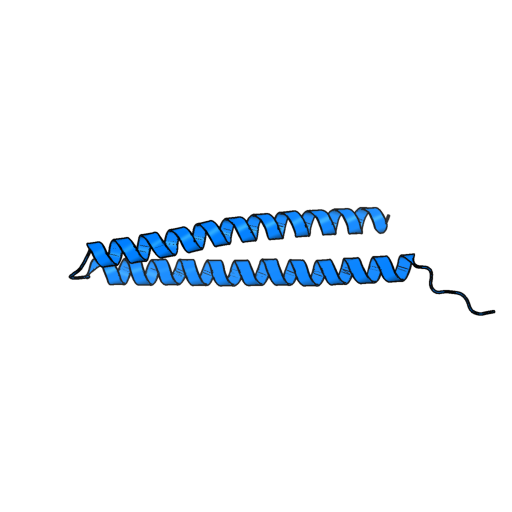 . THR A 1 84 ? 12.006 -0.073 -17.323 1.00 87.62 84 THR A C 1
ATOM 662 O O . THR A 1 84 ? 12.497 -0.184 -18.443 1.00 87.62 84 THR A O 1
ATOM 665 N N . GLU A 1 85 ? 11.211 0.956 -17.002 1.00 87.19 85 GLU A N 1
ATOM 666 C CA . GLU A 1 85 ? 10.818 2.010 -17.960 1.00 87.19 85 GLU A CA 1
ATOM 667 C C . GLU A 1 85 ? 12.039 2.775 -18.487 1.00 87.19 85 GLU A C 1
ATOM 669 O O . GLU A 1 85 ? 12.155 3.054 -19.680 1.00 87.19 85 GLU A O 1
ATOM 674 N N . ARG A 1 86 ? 12.998 3.084 -17.604 1.00 87.38 86 ARG A N 1
ATOM 675 C CA . ARG A 1 86 ? 14.251 3.737 -18.007 1.00 87.38 86 ARG A CA 1
ATOM 676 C C . ARG A 1 86 ? 15.106 2.835 -18.895 1.00 87.38 86 ARG A C 1
ATOM 678 O O . ARG A 1 86 ? 15.707 3.333 -19.842 1.00 87.38 86 ARG A O 1
ATOM 685 N N . CYS A 1 87 ? 15.160 1.534 -18.612 1.00 80.56 87 CYS A N 1
ATOM 686 C CA . CYS A 1 87 ? 15.868 0.572 -19.454 1.00 80.56 87 CYS A CA 1
ATOM 687 C C . CYS A 1 87 ? 15.231 0.453 -20.846 1.00 80.56 87 CYS A C 1
ATOM 689 O O . CYS A 1 87 ? 15.960 0.458 -21.834 1.00 80.56 87 CYS A O 1
ATOM 691 N N . GLU A 1 88 ? 13.899 0.402 -20.942 1.00 82.25 88 GLU A N 1
ATOM 692 C CA . GLU A 1 88 ? 13.189 0.394 -22.229 1.00 82.25 88 GLU A CA 1
ATOM 693 C C . GLU A 1 88 ? 13.500 1.659 -23.043 1.00 82.25 88 GLU A C 1
ATOM 695 O O . GLU A 1 88 ? 13.875 1.563 -24.211 1.00 82.25 88 GLU A O 1
ATOM 700 N N . GLY A 1 89 ? 13.442 2.837 -22.411 1.00 77.31 89 GLY A N 1
ATOM 701 C CA . GLY A 1 89 ? 13.747 4.111 -23.068 1.00 77.31 89 GLY A CA 1
ATOM 702 C C . GLY A 1 89 ? 15.182 4.212 -23.601 1.00 77.31 89 GLY A C 1
ATOM 703 O O . GLY A 1 89 ? 15.399 4.814 -24.649 1.00 77.31 89 GLY A O 1
ATOM 704 N N . LEU A 1 90 ? 16.155 3.592 -22.923 1.00 77.44 90 LEU A N 1
ATOM 705 C CA . LEU A 1 90 ? 17.551 3.521 -23.377 1.00 77.44 90 LEU A CA 1
ATOM 706 C C . LEU A 1 90 ? 17.773 2.517 -24.519 1.00 77.44 90 LEU A C 1
ATOM 708 O O . LEU A 1 90 ? 18.740 2.657 -25.257 1.00 77.44 90 LEU A O 1
ATOM 712 N N . LEU A 1 91 ? 16.916 1.500 -24.649 1.00 72.81 91 LEU A N 1
ATOM 713 C CA . LEU A 1 91 ? 16.988 0.491 -25.714 1.00 72.81 91 LEU A CA 1
ATOM 714 C C . LEU A 1 91 ? 16.199 0.885 -26.973 1.00 72.81 91 LEU A C 1
ATOM 716 O O . LEU A 1 91 ? 16.350 0.242 -28.011 1.00 72.81 91 LEU A O 1
ATOM 720 N N . ALA A 1 92 ? 15.335 1.896 -26.872 1.00 67.06 92 ALA A N 1
ATOM 721 C CA . ALA A 1 92 ? 14.501 2.395 -27.963 1.00 67.06 92 ALA A CA 1
ATOM 722 C C . ALA A 1 92 ? 15.084 3.625 -28.693 1.00 67.06 92 ALA A C 1
ATOM 724 O O . ALA A 1 92 ? 14.522 4.026 -29.715 1.00 67.06 92 ALA A O 1
ATOM 725 N N . GLY A 1 93 ? 16.163 4.228 -28.176 1.00 53.28 93 GLY A N 1
ATOM 726 C CA . GLY A 1 93 ? 16.881 5.369 -28.771 1.00 53.28 93 GLY A CA 1
ATOM 727 C C . GLY A 1 93 ? 18.195 4.965 -29.424 1.00 53.28 93 GLY A C 1
ATOM 728 O O . GLY A 1 93 ? 18.556 5.621 -30.426 1.00 53.28 93 GLY A O 1
#

Secondary structure (DSSP, 8-state):
---PPPHHHHHHHHHHHHHHHHHHHHHHHHHHHHHHHHHHHHHHHHHHT-S-HHHHHHHHHHHHHHHHHHHHHHHHHHHHHHHHHHHHHHH--

Organism: NCBI:txid335973

Sequence (93 aa):
MSSRPSAHCESQTGIAEELRESARRVRDLERVRVQLARTLLDVQQACEVSRDPDHAQRLISAAVRDLEELDARLFEARTTHSATERCEGLLAG

Foldseek 3Di:
DDDDPDVLVVVLVVLVVVLVVLVVVLVVLVVVLVVLVVVLVVLQVVLVPDPCVPVSVVVNVVSVVVNVVSVVVSVVSVVVSVVSVVVSVVSVD

Radius of gyration: 21.57 Å; chains: 1; bounding box: 36×23×73 Å